Protein AF-A0A496T6V1-F1 (afdb_monomer_lite)

Secondary structure (DSSP, 8-state):
---EEEEEEE-S---TTSPPPPSEEEEEEESHHHHHHHHHHHTT-------

pLDDT: mean 87.65, std 9.88, range [55.97, 97.75]

Foldseek 3Di:
DDKDWDKDFAFPDDDPPDDTDGPDIDIDTDDPQVVVCVVCVVVVHDDDDDD

Radius of gyration: 15.41 Å; chains: 1; bounding box: 34×18×37 Å

Sequence (51 aa):
MNPAVQRTMQFQGLRQGQANRAIKVETHVGGKGVNVARVLKQLGVENVVLC

Structure (mmCIF, N/CA/C/O backbone):
data_AF-A0A496T6V1-F1
#
_entry.id   AF-A0A496T6V1-F1
#
loop_
_atom_site.group_PDB
_atom_site.id
_atom_site.type_symbol
_atom_site.label_atom_id
_atom_site.label_alt_id
_atom_site.label_comp_id
_atom_site.label_asym_id
_atom_site.label_entity_id
_atom_site.label_seq_id
_atom_site.pdbx_PDB_ins_code
_atom_site.Cartn_x
_atom_site.Cartn_y
_atom_site.Cartn_z
_atom_site.occupancy
_atom_site.B_iso_or_equiv
_atom_site.auth_seq_id
_atom_site.auth_comp_id
_atom_site.auth_asym_id
_atom_site.auth_atom_id
_atom_site.pdbx_PDB_model_num
ATOM 1 N N . MET A 1 1 ? 13.563 11.537 -5.752 1.00 55.97 1 MET A N 1
ATOM 2 C CA . MET A 1 1 ? 12.552 10.453 -5.713 1.00 55.97 1 MET A CA 1
ATOM 3 C C . MET A 1 1 ? 12.003 10.397 -4.289 1.00 55.97 1 MET A C 1
ATOM 5 O O . MET A 1 1 ? 12.806 10.553 -3.387 1.00 55.97 1 MET A O 1
ATOM 9 N N . ASN A 1 2 ? 10.685 10.285 -4.073 1.00 66.50 2 ASN A N 1
ATOM 10 C CA . ASN A 1 2 ? 10.079 10.260 -2.727 1.00 66.50 2 ASN A CA 1
ATOM 11 C C . ASN A 1 2 ? 9.501 8.857 -2.453 1.00 66.50 2 ASN A C 1
ATOM 13 O O . ASN A 1 2 ? 8.328 8.626 -2.774 1.00 66.50 2 ASN A O 1
ATOM 17 N N . PRO A 1 3 ? 10.330 7.891 -2.015 1.00 74.31 3 PRO A N 1
ATOM 18 C CA . PRO A 1 3 ? 9.849 6.577 -1.612 1.00 74.31 3 PRO A CA 1
ATOM 19 C C . PRO A 1 3 ? 9.002 6.709 -0.344 1.00 74.31 3 PRO A C 1
ATOM 21 O O . PRO A 1 3 ? 9.342 7.448 0.577 1.00 74.31 3 PRO A O 1
ATOM 24 N N . ALA A 1 4 ? 7.880 5.997 -0.300 1.00 82.62 4 ALA A N 1
ATOM 25 C CA . ALA A 1 4 ? 6.960 6.038 0.829 1.00 82.62 4 ALA A CA 1
ATOM 26 C C . ALA A 1 4 ? 6.530 4.627 1.219 1.00 82.62 4 ALA A C 1
ATOM 28 O O . ALA A 1 4 ? 6.232 3.797 0.362 1.00 82.62 4 ALA A O 1
ATOM 29 N N . VAL A 1 5 ? 6.442 4.362 2.519 1.00 86.44 5 VAL A N 1
ATOM 30 C CA . VAL A 1 5 ? 5.770 3.160 3.018 1.00 86.44 5 VAL A CA 1
ATOM 31 C C . VAL A 1 5 ? 4.272 3.438 3.008 1.00 86.44 5 VAL A C 1
ATOM 33 O O . VAL A 1 5 ? 3.780 4.264 3.774 1.00 86.44 5 VAL A O 1
ATOM 36 N N . GLN A 1 6 ? 3.542 2.759 2.129 1.00 88.75 6 GLN A N 1
ATOM 37 C CA . GLN A 1 6 ? 2.100 2.912 1.997 1.00 88.75 6 GLN A CA 1
ATOM 38 C C . GLN A 1 6 ? 1.389 1.747 2.682 1.00 88.75 6 GLN A C 1
ATOM 40 O O . GLN A 1 6 ? 1.694 0.581 2.421 1.00 88.75 6 GLN A O 1
ATOM 45 N N . ARG A 1 7 ? 0.406 2.057 3.533 1.00 92.81 7 ARG A N 1
ATOM 46 C CA . ARG A 1 7 ? -0.490 1.056 4.116 1.00 92.81 7 ARG A CA 1
ATOM 47 C C . ARG A 1 7 ? -1.891 1.195 3.550 1.00 92.81 7 ARG A C 1
ATOM 49 O O . ARG A 1 7 ? -2.476 2.273 3.596 1.00 92.81 7 ARG A O 1
ATOM 56 N N . THR A 1 8 ? -2.427 0.086 3.063 1.00 94.50 8 THR A N 1
ATOM 57 C CA . THR A 1 8 ? -3.825 -0.032 2.656 1.00 94.50 8 THR A CA 1
AT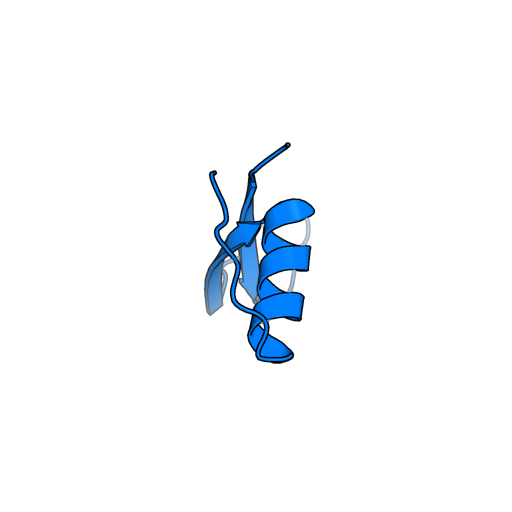OM 58 C C . THR A 1 8 ? -4.543 -0.852 3.717 1.00 94.50 8 THR A C 1
ATOM 60 O O . THR A 1 8 ? -4.133 -1.971 4.026 1.00 94.50 8 THR A O 1
ATOM 63 N N . MET A 1 9 ? -5.589 -0.284 4.312 1.00 96.81 9 MET A N 1
ATOM 64 C CA . MET A 1 9 ? -6.347 -0.911 5.394 1.00 96.81 9 MET A CA 1
ATOM 65 C C . MET A 1 9 ? -7.788 -1.124 4.942 1.00 96.81 9 MET A C 1
ATOM 67 O O . MET A 1 9 ? -8.434 -0.192 4.467 1.00 96.81 9 MET A O 1
ATOM 71 N N . GLN A 1 10 ? -8.289 -2.345 5.100 1.00 97.50 10 GLN A N 1
ATOM 72 C CA . GLN A 1 10 ? -9.674 -2.694 4.807 1.00 97.50 10 GLN A CA 1
ATOM 73 C C . GLN A 1 10 ? -10.460 -2.783 6.113 1.00 97.50 10 GLN A C 1
ATOM 75 O O . GLN A 1 10 ? -10.016 -3.413 7.074 1.00 97.50 10 GLN A O 1
ATOM 80 N N . PHE A 1 11 ? -11.644 -2.178 6.136 1.00 97.38 11 PHE A N 1
ATOM 81 C CA . PHE A 1 11 ? -12.542 -2.156 7.286 1.00 97.38 11 PHE A CA 1
ATOM 82 C C . PHE A 1 11 ? -13.907 -2.699 6.868 1.00 97.38 11 PHE A C 1
ATOM 84 O O . PHE A 1 11 ? -14.336 -2.479 5.739 1.00 97.38 11 PHE A O 1
ATOM 91 N N . GLN A 1 12 ? -14.604 -3.374 7.784 1.00 96.06 12 GLN A N 1
ATOM 92 C CA . GLN A 1 12 ? -15.998 -3.777 7.562 1.00 96.06 12 GLN A CA 1
ATOM 93 C C . GLN A 1 12 ? -16.943 -2.559 7.526 1.00 96.06 12 GLN A C 1
ATOM 95 O O . GLN A 1 12 ? -17.979 -2.589 6.872 1.00 96.06 12 GLN A O 1
ATOM 100 N N . GLY A 1 13 ? -16.570 -1.478 8.214 1.00 95.56 13 GLY A N 1
ATOM 101 C CA . GLY A 1 13 ? -17.249 -0.188 8.202 1.00 95.56 13 GLY A CA 1
ATOM 102 C C . GLY A 1 13 ? -16.405 0.863 8.922 1.00 95.56 13 GLY A C 1
ATOM 103 O O . GLY A 1 13 ? -15.540 0.514 9.727 1.00 95.56 13 GLY A O 1
ATOM 104 N N . LEU A 1 14 ? -16.649 2.139 8.623 1.00 96.69 14 LEU A N 1
ATOM 105 C CA . LEU A 1 14 ? -15.963 3.267 9.251 1.00 96.69 14 LEU A CA 1
ATOM 106 C C . LEU A 1 14 ? -16.922 3.999 10.192 1.00 96.69 14 LEU A C 1
ATOM 108 O O . LEU A 1 14 ? -18.010 4.404 9.789 1.00 96.69 14 LEU A O 1
ATOM 112 N N . ARG A 1 15 ? -16.512 4.172 11.449 1.00 96.50 15 ARG A N 1
ATOM 113 C CA . ARG A 1 15 ? -17.236 4.927 12.478 1.00 96.50 15 ARG A CA 1
ATOM 114 C C . ARG A 1 15 ? -16.418 6.148 12.870 1.00 96.50 15 ARG A C 1
ATOM 116 O O . ARG A 1 15 ? -15.325 6.020 13.425 1.00 96.50 15 ARG A O 1
ATOM 123 N N . GLN A 1 16 ? -16.937 7.329 12.554 1.00 96.38 16 GLN A N 1
ATOM 124 C CA . GLN A 1 16 ? -16.294 8.595 12.891 1.00 96.38 16 GLN A CA 1
ATOM 125 C C . GLN A 1 16 ? -16.277 8.798 14.413 1.00 96.38 16 GLN A C 1
ATOM 127 O O . GLN A 1 16 ? -17.227 8.442 15.104 1.00 96.38 16 GLN A O 1
ATOM 132 N N . GLY A 1 17 ? -15.176 9.341 14.939 1.00 97.06 17 GLY A N 1
ATOM 133 C CA . GLY A 1 17 ? -15.011 9.580 16.377 1.00 97.06 17 GLY A CA 1
ATOM 134 C C . GLY A 1 17 ? -14.757 8.323 17.221 1.00 97.06 17 GLY A C 1
ATOM 135 O O . GLY A 1 17 ? -14.662 8.430 18.438 1.00 97.06 17 GLY A O 1
ATOM 136 N N . GLN A 1 18 ? -14.624 7.142 16.606 1.00 96.75 18 GLN A N 1
ATOM 137 C CA . GLN A 1 18 ? -14.307 5.892 17.301 1.00 96.75 18 GLN A CA 1
ATOM 138 C C . GLN A 1 18 ? -13.055 5.215 16.739 1.00 96.75 18 GLN A C 1
ATOM 140 O O . GLN A 1 18 ? -12.618 5.481 15.617 1.00 96.75 18 GLN A O 1
ATOM 145 N N . ALA A 1 19 ? -12.486 4.296 17.522 1.00 95.88 19 ALA A N 1
ATOM 146 C CA . ALA A 1 19 ? -11.424 3.418 17.052 1.00 95.88 19 ALA A CA 1
ATOM 147 C C . ALA A 1 19 ? -11.984 2.406 16.037 1.00 95.88 19 ALA A C 1
ATOM 149 O O . ALA A 1 19 ? -12.889 1.631 16.347 1.00 95.88 19 ALA A O 1
ATOM 150 N N . ASN A 1 20 ? -11.412 2.391 14.832 1.00 96.62 20 ASN A N 1
ATOM 151 C CA . ASN A 1 20 ? -11.773 1.456 13.769 1.00 96.62 20 ASN A CA 1
ATOM 152 C C . ASN A 1 20 ? -10.732 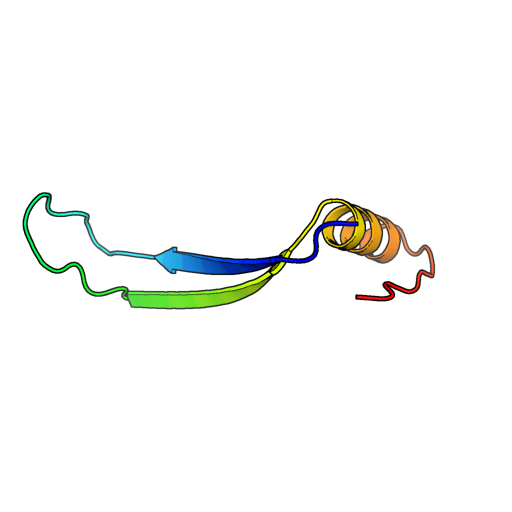0.330 13.705 1.00 96.62 20 ASN A C 1
ATOM 154 O O . ASN A 1 20 ? -9.534 0.601 13.613 1.00 96.62 20 ASN A O 1
ATOM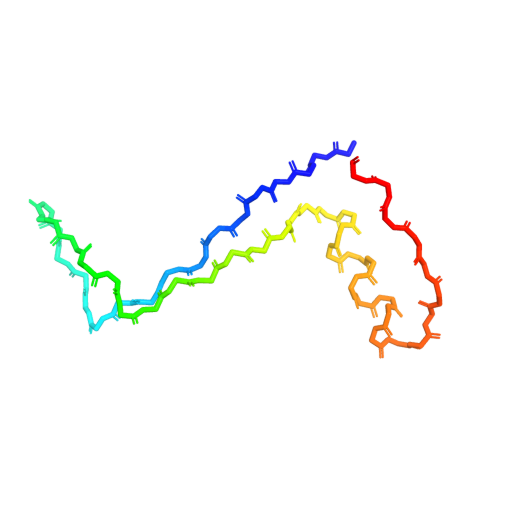 158 N N . ARG A 1 21 ? -11.169 -0.936 13.748 1.00 96.94 21 ARG A N 1
ATOM 159 C CA . ARG A 1 21 ? -10.282 -2.107 13.614 1.00 96.94 21 ARG A CA 1
ATOM 160 C C . ARG A 1 21 ? -10.310 -2.612 12.177 1.00 96.94 21 ARG A C 1
ATOM 162 O O . ARG A 1 21 ? -11.373 -2.952 11.662 1.00 96.94 21 ARG A O 1
ATOM 169 N N . ALA A 1 22 ? -9.145 -2.643 11.537 1.00 97.31 22 ALA A N 1
ATOM 170 C CA . ALA A 1 22 ? -9.016 -3.182 10.192 1.00 97.31 22 ALA A CA 1
ATOM 171 C C . ALA A 1 22 ? -9.148 -4.707 10.213 1.00 97.31 22 ALA A C 1
ATOM 173 O O . ALA A 1 22 ? -8.576 -5.372 11.074 1.00 97.31 22 ALA A O 1
ATOM 174 N N . ILE A 1 23 ? -9.869 -5.243 9.234 1.00 97.75 23 ILE A N 1
ATOM 175 C CA . ILE A 1 23 ? -9.964 -6.688 8.990 1.00 97.75 23 ILE A CA 1
ATOM 176 C C . ILE A 1 23 ? -8.790 -7.194 8.144 1.00 97.75 23 ILE A C 1
ATOM 178 O O . ILE A 1 23 ? -8.473 -8.378 8.168 1.00 97.75 23 ILE A O 1
ATOM 182 N N . LYS A 1 24 ? -8.127 -6.294 7.409 1.00 97.25 24 LYS A N 1
ATOM 183 C CA . LYS A 1 24 ? -6.920 -6.583 6.635 1.00 97.25 24 LYS A CA 1
ATOM 184 C C . LYS A 1 24 ? -6.037 -5.346 6.558 1.00 97.25 24 LYS A C 1
ATOM 186 O O . LYS A 1 24 ? -6.537 -4.231 6.402 1.00 97.25 24 LYS A O 1
ATOM 191 N N . VAL A 1 25 ? -4.727 -5.549 6.643 1.00 96.19 25 VAL A N 1
ATOM 192 C CA . VAL A 1 25 ? -3.722 -4.499 6.463 1.00 96.19 25 VAL A CA 1
ATOM 193 C C . VAL A 1 25 ? -2.666 -5.011 5.500 1.00 96.19 25 VAL A C 1
ATOM 195 O O . VAL A 1 25 ? -2.057 -6.049 5.742 1.00 96.19 25 VAL A O 1
ATOM 198 N N . GLU A 1 26 ? -2.429 -4.270 4.426 1.00 96.06 26 GLU A N 1
ATOM 199 C CA . GLU A 1 26 ? -1.356 -4.537 3.475 1.00 96.06 26 GLU A CA 1
ATOM 200 C C . GLU A 1 26 ? -0.360 -3.383 3.499 1.00 96.06 26 GLU A C 1
ATOM 202 O O . GLU A 1 26 ? -0.749 -2.215 3.569 1.00 96.06 26 GLU A O 1
ATOM 207 N N . THR A 1 27 ? 0.931 -3.700 3.446 1.00 92.31 27 THR A N 1
ATOM 208 C CA . THR A 1 27 ? 2.000 -2.699 3.396 1.00 92.31 27 THR A CA 1
ATOM 209 C C . THR A 1 27 ? 2.779 -2.870 2.110 1.00 92.31 27 THR A C 1
ATOM 211 O O . THR A 1 27 ? 3.212 -3.971 1.783 1.00 92.31 27 THR A O 1
ATOM 214 N N . HIS A 1 28 ? 2.962 -1.770 1.393 1.00 85.69 28 HIS A N 1
ATOM 215 C CA . HIS A 1 28 ? 3.670 -1.740 0.128 1.00 85.69 28 HIS A CA 1
ATOM 216 C C . HIS A 1 28 ? 4.667 -0.590 0.119 1.00 85.69 28 HIS A C 1
ATOM 218 O O . HIS A 1 28 ? 4.422 0.471 0.694 1.00 85.69 28 HIS A O 1
ATOM 224 N N . VAL A 1 29 ? 5.770 -0.781 -0.597 1.00 83.31 29 VAL A N 1
ATOM 225 C CA . VAL A 1 29 ? 6.604 0.346 -1.009 1.00 83.31 29 VAL A CA 1
ATOM 226 C C . VAL A 1 29 ? 5.853 1.083 -2.119 1.00 83.31 29 VAL A C 1
ATOM 228 O O . VAL A 1 29 ? 5.382 0.471 -3.083 1.00 83.31 29 VAL A O 1
ATOM 231 N N . GLY A 1 30 ? 5.693 2.385 -1.940 1.00 81.31 30 GLY A N 1
ATOM 232 C CA . GLY A 1 30 ? 5.057 3.312 -2.860 1.00 81.31 30 GLY A CA 1
ATOM 233 C C . GLY A 1 30 ? 5.996 4.460 -3.221 1.00 81.31 30 GLY A C 1
ATOM 234 O O . GLY A 1 30 ? 7.115 4.578 -2.725 1.00 81.31 30 GLY A O 1
ATOM 235 N N . GLY A 1 31 ? 5.529 5.310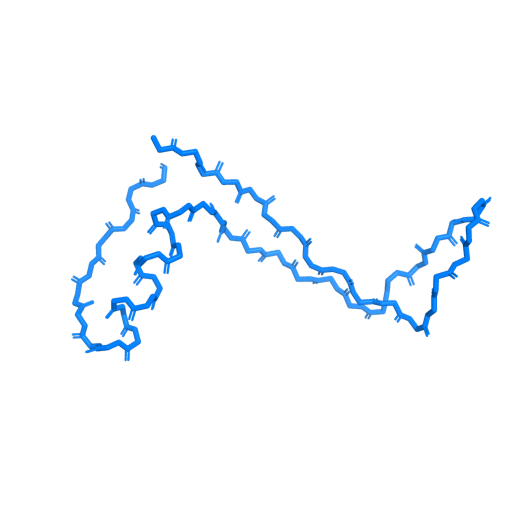 -4.124 1.00 80.88 31 GLY A N 1
ATOM 236 C CA . GLY A 1 31 ? 6.317 6.378 -4.732 1.00 80.88 31 GLY A CA 1
ATOM 237 C C . GLY A 1 31 ? 6.243 6.270 -6.248 1.00 80.88 31 GLY A C 1
ATOM 238 O O . GLY A 1 31 ? 6.171 5.173 -6.800 1.00 80.88 31 GLY A O 1
ATOM 239 N N . LYS A 1 32 ? 6.229 7.409 -6.949 1.00 79.75 32 LYS A N 1
ATOM 240 C CA . LYS A 1 32 ? 5.996 7.434 -8.406 1.00 79.75 32 LYS A CA 1
ATOM 241 C C . LYS A 1 32 ? 6.959 6.504 -9.167 1.00 79.75 32 LYS A C 1
ATOM 243 O O . LYS A 1 32 ? 6.504 5.763 -10.026 1.00 79.75 32 LYS A O 1
ATOM 248 N N . GLY A 1 33 ? 8.242 6.468 -8.789 1.00 81.94 33 GLY A N 1
ATOM 249 C CA . GLY A 1 33 ? 9.234 5.559 -9.385 1.00 81.94 33 GLY A CA 1
ATOM 250 C C . GLY A 1 33 ? 8.934 4.071 -9.156 1.00 81.94 33 GLY A C 1
ATOM 251 O O . GLY A 1 33 ? 9.043 3.277 -10.082 1.00 81.94 33 GLY A O 1
ATOM 252 N N . VAL A 1 34 ? 8.461 3.702 -7.961 1.00 82.62 34 VAL A N 1
ATOM 253 C CA . VAL A 1 34 ? 8.065 2.321 -7.621 1.00 82.62 34 VAL A CA 1
ATOM 254 C C . VAL A 1 34 ? 6.827 1.898 -8.418 1.00 82.62 34 VAL A C 1
ATOM 256 O O . VAL A 1 34 ? 6.756 0.773 -8.911 1.00 82.62 34 VAL A O 1
ATOM 259 N N . ASN A 1 35 ? 5.865 2.809 -8.593 1.00 82.75 35 ASN A N 1
ATOM 260 C CA . ASN A 1 35 ? 4.668 2.550 -9.393 1.00 82.75 35 ASN A CA 1
ATOM 261 C C . ASN A 1 35 ? 5.018 2.347 -10.873 1.00 82.75 35 ASN A C 1
ATOM 263 O O . ASN A 1 35 ? 4.529 1.402 -11.487 1.00 82.75 35 ASN A O 1
ATOM 267 N N . VAL A 1 36 ? 5.894 3.191 -11.428 1.00 83.75 36 VAL A N 1
ATOM 268 C CA . VAL A 1 36 ? 6.370 3.067 -12.817 1.00 83.75 36 VAL A CA 1
ATOM 269 C C . VAL A 1 36 ? 7.110 1.745 -13.024 1.00 83.75 36 VAL A C 1
ATOM 271 O O . VAL A 1 36 ? 6.790 1.003 -13.946 1.00 83.75 36 VAL A O 1
ATOM 274 N N . ALA A 1 37 ? 8.033 1.397 -12.129 1.00 85.56 37 A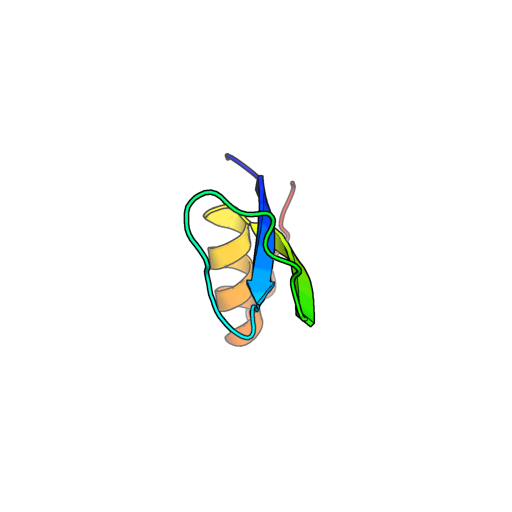LA A N 1
ATOM 275 C CA . ALA A 1 37 ? 8.759 0.130 -12.172 1.00 85.56 37 ALA A CA 1
ATOM 276 C C . ALA A 1 37 ? 7.843 -1.103 -12.098 1.00 85.56 37 ALA A C 1
ATOM 278 O O . ALA A 1 37 ? 8.053 -2.089 -12.808 1.00 85.56 37 ALA A O 1
ATOM 279 N N . ARG A 1 38 ? 6.779 -1.044 -11.286 1.00 84.50 38 ARG A N 1
ATOM 280 C CA . ARG A 1 38 ? 5.773 -2.113 -11.214 1.00 84.50 38 ARG A CA 1
ATOM 281 C C . ARG A 1 38 ? 5.069 -2.320 -12.556 1.00 84.50 38 ARG A C 1
ATOM 283 O O . ARG A 1 38 ? 4.935 -3.463 -12.981 1.00 84.50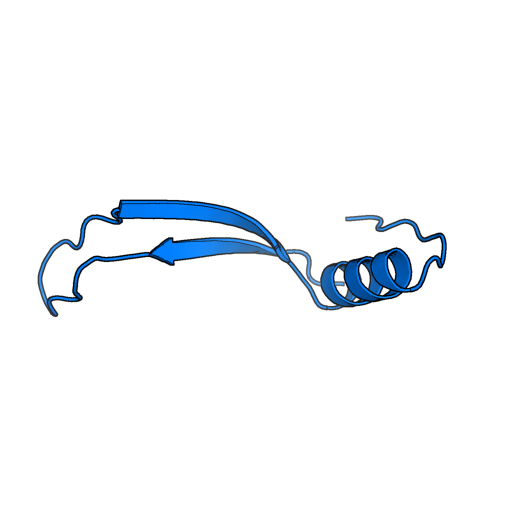 38 ARG A O 1
ATOM 290 N N . VAL A 1 39 ? 4.661 -1.237 -13.219 1.00 88.19 39 VAL A N 1
ATOM 291 C CA . VAL A 1 39 ? 4.020 -1.300 -14.544 1.00 88.19 39 VAL A CA 1
ATOM 292 C C . VAL A 1 39 ? 4.997 -1.830 -15.594 1.00 88.19 39 VAL A C 1
ATOM 294 O O . VAL A 1 39 ? 4.650 -2.747 -16.331 1.00 88.19 39 VAL A O 1
ATOM 297 N N . LEU A 1 40 ? 6.238 -1.331 -15.618 1.00 88.31 40 LEU A N 1
ATOM 298 C CA . LEU A 1 40 ? 7.280 -1.826 -16.525 1.00 88.31 40 LEU A CA 1
ATOM 299 C C . LEU A 1 40 ? 7.499 -3.336 -16.362 1.00 88.31 40 LEU A C 1
ATOM 301 O O . LEU A 1 40 ? 7.521 -4.064 -17.351 1.00 88.31 40 LEU A O 1
ATOM 305 N N . LYS A 1 41 ? 7.547 -3.829 -15.119 1.00 88.31 41 LYS A N 1
ATOM 306 C CA . LYS A 1 41 ? 7.682 -5.264 -14.839 1.00 88.31 41 LYS A CA 1
ATOM 307 C C . LYS A 1 41 ? 6.484 -6.077 -15.344 1.00 88.31 41 LYS A C 1
ATOM 309 O O . LYS A 1 41 ? 6.677 -7.168 -15.868 1.00 88.31 41 LYS A O 1
ATOM 314 N N . GLN A 1 42 ? 5.258 -5.563 -15.214 1.00 88.44 42 GLN A N 1
ATOM 315 C CA . GLN A 1 42 ? 4.051 -6.215 -15.751 1.00 88.44 42 GLN A CA 1
ATOM 316 C C . GLN A 1 42 ? 4.041 -6.276 -17.285 1.00 88.44 42 GLN A C 1
ATOM 318 O O . GLN A 1 42 ? 3.449 -7.190 -17.849 1.00 88.44 42 GLN A O 1
ATOM 323 N N . LEU A 1 43 ? 4.719 -5.338 -17.948 1.00 91.69 43 LEU A N 1
ATOM 324 C CA . LEU A 1 43 ? 4.899 -5.307 -19.401 1.00 91.69 43 LEU A CA 1
ATOM 325 C C . LEU A 1 43 ? 6.101 -6.142 -19.884 1.00 91.69 43 LEU A C 1
ATOM 327 O O . LEU A 1 43 ? 6.420 -6.111 -21.068 1.00 91.69 43 LEU A O 1
ATOM 331 N N . GLY A 1 44 ? 6.776 -6.876 -18.991 1.00 90.88 44 GLY A N 1
ATOM 332 C CA . GLY A 1 44 ? 7.949 -7.690 -19.327 1.00 90.88 44 GLY A CA 1
ATOM 333 C C . GLY A 1 44 ? 9.252 -6.897 -19.473 1.00 90.88 44 GLY A C 1
ATOM 334 O O . GLY A 1 44 ? 10.234 -7.433 -19.974 1.00 90.88 44 GLY A O 1
ATOM 335 N N . VAL A 1 45 ? 9.280 -5.633 -19.038 1.00 91.06 45 VAL A N 1
ATOM 336 C CA . VAL A 1 45 ? 10.473 -4.779 -19.091 1.00 91.06 45 VAL A CA 1
ATOM 337 C C . VAL A 1 45 ? 11.259 -4.905 -17.789 1.00 91.06 45 VAL A C 1
ATOM 339 O O . VAL A 1 45 ? 10.761 -4.568 -16.707 1.00 91.06 45 VAL A O 1
ATOM 342 N N . GLU A 1 46 ? 12.509 -5.355 -17.894 1.00 88.56 46 GLU A N 1
ATOM 343 C CA . GLU A 1 46 ? 13.435 -5.375 -16.765 1.00 88.56 46 GLU A CA 1
ATOM 344 C C . GLU A 1 46 ? 13.700 -3.958 -16.249 1.00 88.56 46 GLU A C 1
ATOM 346 O O . GLU A 1 46 ? 13.904 -3.012 -17.009 1.00 88.56 46 GLU A O 1
ATOM 351 N N . ASN A 1 47 ? 13.669 -3.797 -14.930 1.00 85.00 47 ASN A N 1
ATOM 352 C CA . ASN A 1 47 ? 13.954 -2.530 -14.275 1.00 85.00 47 ASN A CA 1
ATOM 353 C C . ASN A 1 47 ? 14.474 -2.763 -12.854 1.00 85.00 47 ASN A C 1
ATOM 355 O O . ASN A 1 47 ? 14.226 -3.806 -12.246 1.00 85.00 47 ASN A O 1
ATOM 359 N N . VAL A 1 48 ? 15.176 -1.762 -12.323 1.00 79.75 48 VAL A N 1
ATOM 360 C CA . VAL A 1 48 ? 15.689 -1.746 -10.952 1.00 79.75 48 VAL A CA 1
ATOM 361 C C . VAL A 1 48 ? 15.201 -0.478 -10.269 1.00 79.75 48 VAL A C 1
ATOM 363 O O . VAL A 1 48 ? 15.383 0.627 -10.780 1.00 79.75 48 VAL A O 1
ATOM 366 N N . VAL A 1 49 ? 14.585 -0.636 -9.099 1.00 77.31 49 VAL A N 1
ATOM 367 C CA . VAL A 1 49 ? 14.213 0.485 -8.233 1.00 77.31 49 VAL A CA 1
ATOM 368 C C . VAL A 1 49 ? 15.268 0.625 -7.148 1.00 77.31 49 VAL A C 1
ATOM 370 O O . VAL A 1 49 ? 15.347 -0.211 -6.253 1.00 77.31 49 VAL A O 1
ATOM 373 N N . LEU A 1 50 ? 16.049 1.700 -7.208 1.00 64.88 50 LEU A N 1
ATOM 374 C CA . LEU A 1 50 ? 16.912 2.120 -6.107 1.00 64.88 50 LEU A CA 1
ATOM 375 C C . LEU A 1 50 ? 16.056 2.989 -5.178 1.00 64.88 50 LEU A C 1
ATOM 377 O O . LEU A 1 50 ? 15.662 4.095 -5.553 1.00 64.88 50 LEU A O 1
ATOM 381 N N . CYS A 1 51 ? 15.660 2.415 -4.041 1.00 60.66 51 CYS A N 1
ATOM 382 C CA . CYS A 1 51 ? 14.870 3.092 -3.012 1.00 60.66 51 CYS A CA 1
ATOM 383 C C . CYS A 1 51 ? 15.776 3.879 -2.070 1.00 60.66 51 CYS A C 1
ATOM 385 O O . CYS A 1 51 ? 16.843 3.332 -1.714 1.00 60.66 51 CYS A O 1
#